Protein AF-A0A497QY37-F1 (afdb_monomer_lite)

Radius of gyration: 16.16 Å; chains: 1; bounding box: 44×31×35 Å

Secondary structure (DSSP, 8-state):
--TTSPPPSS-PPP-GGG-GGGGGG-TT--PPTT-----------SSHHHHHHHHHHHHHHHTTSTT---------TTSS-S----HHHHHH-----

Foldseek 3Di:
DCPPHPQDPDHDDDPLLQQLVCQVPDPNRPHDPPDDDDDDDDDDDPDPVVVLVVVLVCVVVLVPDPPDDDDDDDDDPPPPDPDDHDVVVSPPPPPDD

Structure (mmCIF, N/CA/C/O backbone):
data_AF-A0A497QY37-F1
#
_entry.id   AF-A0A497QY37-F1
#
loop_
_atom_site.group_PDB
_atom_site.id
_atom_site.type_symbol
_atom_site.label_atom_id
_atom_site.label_alt_id
_atom_site.label_comp_id
_atom_site.label_asym_id
_atom_site.label_entity_id
_atom_site.label_seq_id
_atom_site.pdbx_PDB_ins_code
_atom_site.Cartn_x
_atom_site.Cartn_y
_atom_site.Cartn_z
_atom_site.occupancy
_atom_site.B_iso_or_equiv
_atom_site.auth_seq_id
_atom_site.auth_comp_id
_atom_site.auth_asym_id
_atom_site.auth_atom_id
_atom_site.pdbx_PDB_model_num
ATOM 1 N N . VAL A 1 1 ? 14.394 7.914 5.113 1.00 56.09 1 VAL A N 1
ATOM 2 C CA . VAL A 1 1 ? 14.590 7.632 3.665 1.00 56.09 1 VAL A CA 1
ATOM 3 C C . VAL A 1 1 ? 15.878 8.260 3.150 1.00 56.09 1 VAL A C 1
ATOM 5 O O . VAL A 1 1 ? 16.487 7.668 2.279 1.00 56.09 1 VAL A O 1
ATOM 8 N N . TYR A 1 2 ? 16.339 9.365 3.750 1.00 54.53 2 TYR A N 1
ATOM 9 C CA . TYR A 1 2 ? 17.630 9.994 3.445 1.00 54.53 2 TYR A CA 1
ATOM 10 C C . TYR A 1 2 ? 18.484 10.152 4.714 1.00 54.53 2 TYR A C 1
ATOM 12 O O . TYR A 1 2 ? 18.899 11.250 5.062 1.00 54.53 2 TYR A O 1
ATOM 20 N N . GLU A 1 3 ? 18.692 9.072 5.473 1.00 48.47 3 GLU A N 1
ATOM 21 C CA . GLU A 1 3 ? 19.709 9.121 6.534 1.00 48.4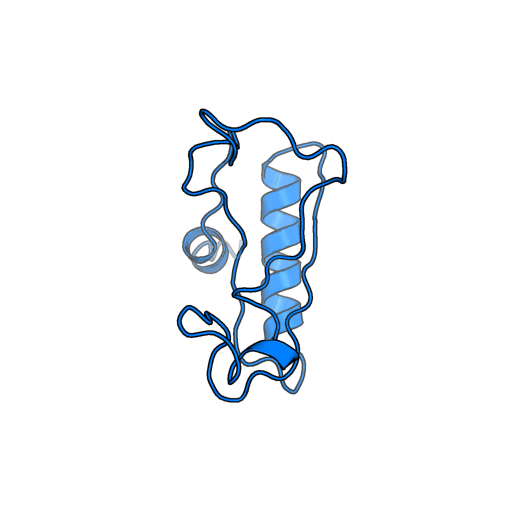7 3 GLU A CA 1
ATOM 22 C C . GLU A 1 3 ? 21.083 9.166 5.855 1.00 48.47 3 GLU A C 1
ATOM 24 O O . GLU A 1 3 ? 21.469 8.211 5.186 1.00 48.47 3 GLU A O 1
ATOM 29 N N . GLY A 1 4 ? 21.784 10.298 5.978 1.00 56.16 4 GLY A N 1
ATOM 30 C CA . GLY A 1 4 ? 23.127 10.485 5.419 1.00 56.16 4 GLY A CA 1
ATOM 31 C C . GLY A 1 4 ? 23.188 10.886 3.941 1.00 56.16 4 GLY A C 1
ATOM 32 O O . GLY A 1 4 ? 24.252 10.771 3.342 1.00 56.16 4 GLY A O 1
ATOM 33 N N . GLN A 1 5 ? 22.086 11.349 3.340 1.00 53.75 5 GLN A N 1
ATOM 34 C CA . GLN A 1 5 ? 22.066 11.839 1.954 1.00 53.75 5 GLN A CA 1
ATOM 35 C C . GLN A 1 5 ? 21.448 13.244 1.886 1.00 53.75 5 GLN A C 1
ATOM 37 O O . GLN A 1 5 ? 20.491 13.496 2.624 1.00 53.75 5 GLN A O 1
ATOM 42 N N . PRO A 1 6 ? 21.950 14.153 1.024 1.00 58.12 6 PRO A N 1
ATOM 43 C CA . PRO A 1 6 ? 21.308 15.442 0.801 1.00 58.12 6 PRO A CA 1
ATOM 44 C C . PRO A 1 6 ? 19.859 15.223 0.362 1.00 58.12 6 PRO A C 1
ATOM 46 O O . PRO A 1 6 ? 19.583 14.353 -0.469 1.00 58.12 6 PRO A O 1
ATOM 49 N N . HIS A 1 7 ? 18.929 16.001 0.916 1.00 60.06 7 HIS A N 1
ATOM 50 C CA . HIS A 1 7 ? 17.573 16.038 0.383 1.00 60.06 7 HIS A CA 1
ATOM 51 C C . HIS A 1 7 ? 17.649 16.473 -1.085 1.00 60.06 7 HIS A C 1
ATOM 53 O O . HIS A 1 7 ? 18.309 17.475 -1.368 1.00 60.06 7 HIS A O 1
ATOM 59 N N . PRO A 1 8 ? 17.039 15.729 -2.020 1.00 64.81 8 PRO A N 1
ATOM 60 C CA . PRO A 1 8 ? 17.089 16.118 -3.418 1.00 64.81 8 PRO A CA 1
ATOM 61 C C . PRO A 1 8 ? 16.391 17.479 -3.592 1.00 64.81 8 PRO A C 1
ATOM 63 O O . PRO A 1 8 ? 15.361 17.734 -2.968 1.00 64.81 8 PRO A O 1
ATOM 66 N N . GLU A 1 9 ? 16.965 18.363 -4.418 1.00 69.25 9 GLU A N 1
ATOM 67 C CA . GLU A 1 9 ? 16.392 19.692 -4.725 1.00 69.25 9 GLU A CA 1
ATOM 68 C C . GLU A 1 9 ? 14.992 19.586 -5.346 1.00 69.25 9 GLU A C 1
ATOM 70 O O . GLU A 1 9 ? 14.145 20.467 -5.215 1.00 69.25 9 GLU A O 1
ATOM 75 N N . ILE A 1 10 ? 14.753 18.459 -6.006 1.00 66.31 10 ILE A N 1
ATOM 76 C CA . ILE A 1 10 ? 13.488 18.039 -6.585 1.00 66.31 10 ILE A CA 1
ATOM 77 C C . ILE A 1 10 ? 12.914 17.001 -5.618 1.00 66.31 10 ILE A C 1
ATOM 79 O O . ILE A 1 10 ? 13.668 16.166 -5.131 1.00 66.31 10 ILE A O 1
ATOM 83 N N . GLY A 1 11 ? 11.617 17.065 -5.306 1.00 68.56 11 GLY A N 1
ATOM 84 C CA . GLY A 1 11 ? 10.970 16.236 -4.278 1.00 68.56 11 GLY A CA 1
ATOM 85 C C . GLY A 1 11 ? 11.150 14.709 -4.422 1.00 68.56 11 GLY A C 1
ATOM 86 O O . GLY A 1 11 ? 11.891 14.224 -5.277 1.00 68.56 11 GLY A O 1
ATOM 87 N N . PRO A 1 12 ? 10.468 13.900 -3.588 1.00 78.06 12 PRO A N 1
ATOM 88 C CA . PRO A 1 12 ? 10.630 12.450 -3.637 1.00 78.06 12 PRO A CA 1
ATOM 89 C C . PRO A 1 12 ? 10.377 11.929 -5.059 1.00 78.06 12 PRO A C 1
ATOM 91 O O . PRO A 1 12 ? 9.386 12.278 -5.702 1.00 78.06 12 PRO A O 1
ATOM 94 N N . THR A 1 13 ? 11.305 11.115 -5.557 1.00 85.88 13 THR A N 1
ATOM 95 C CA . THR A 1 13 ? 11.209 10.515 -6.888 1.00 85.88 13 THR A CA 1
ATOM 96 C C . THR A 1 13 ? 10.103 9.459 -6.929 1.00 85.88 13 THR A C 1
ATOM 98 O O . THR A 1 13 ? 9.571 9.035 -5.899 1.00 85.88 13 THR A O 1
ATOM 101 N N . THR A 1 14 ? 9.750 9.005 -8.134 1.00 91.50 14 THR A N 1
ATOM 102 C CA . THR A 1 14 ? 8.825 7.877 -8.280 1.00 91.50 14 THR A CA 1
ATOM 103 C C . THR A 1 14 ? 9.356 6.627 -7.573 1.00 91.50 14 THR A C 1
ATOM 105 O O . THR A 1 14 ? 10.558 6.336 -7.590 1.00 91.50 14 THR A O 1
ATOM 108 N N . ASN A 1 15 ? 8.450 5.834 -7.003 1.00 93.88 15 ASN A N 1
ATOM 109 C CA . ASN A 1 15 ? 8.774 4.521 -6.460 1.00 93.88 15 ASN A CA 1
ATOM 110 C C . ASN A 1 15 ? 8.935 3.505 -7.605 1.00 93.88 15 ASN A C 1
ATOM 112 O O . ASN A 1 15 ? 8.072 2.659 -7.843 1.00 93.88 15 ASN A O 1
ATOM 116 N N . HIS A 1 16 ? 10.041 3.636 -8.340 1.00 95.50 16 HIS A N 1
ATOM 117 C CA . HIS A 1 16 ? 10.322 2.919 -9.586 1.00 95.50 16 HIS A CA 1
ATOM 118 C C . HIS A 1 16 ? 10.231 1.392 -9.452 1.00 95.50 16 HIS A C 1
ATOM 120 O O . HIS A 1 16 ? 9.760 0.738 -10.382 1.00 95.50 16 HIS A O 1
ATOM 126 N N . GLN A 1 17 ? 10.566 0.830 -8.284 1.00 96.69 17 GLN A N 1
ATOM 127 C CA . GLN A 1 17 ? 10.421 -0.603 -7.991 1.00 96.69 17 GLN A CA 1
ATOM 128 C C . GLN A 1 17 ? 8.979 -1.105 -8.183 1.00 96.69 17 GLN A C 1
ATOM 130 O O . GLN A 1 17 ? 8.773 -2.275 -8.489 1.00 96.69 17 GLN A O 1
ATOM 135 N N . TYR A 1 18 ? 7.975 -0.239 -8.028 1.00 97.50 18 TYR A N 1
ATOM 136 C CA . TYR A 1 18 ? 6.558 -0.564 -8.203 1.00 97.50 18 TYR A CA 1
ATOM 137 C C . TYR A 1 18 ? 5.952 0.026 -9.489 1.00 97.50 18 TYR A C 1
ATOM 139 O O . TYR A 1 18 ? 4.732 0.031 -9.636 1.00 97.50 18 TYR A O 1
ATOM 147 N N . CYS A 1 19 ? 6.758 0.499 -10.445 1.00 97.81 19 CYS A N 1
ATOM 148 C CA . CYS A 1 19 ? 6.258 0.975 -11.737 1.00 97.81 19 CYS A CA 1
ATOM 149 C C . CYS A 1 19 ? 6.043 -0.195 -12.717 1.00 97.81 19 CYS A C 1
ATOM 151 O O . CYS A 1 19 ? 7.026 -0.785 -13.173 1.00 97.81 19 CYS A O 1
ATOM 153 N N . PRO A 1 20 ? 4.797 -0.508 -13.140 1.00 97.81 20 PRO A N 1
ATOM 154 C CA . PRO A 1 20 ? 4.542 -1.629 -14.054 1.00 97.81 20 PRO A CA 1
ATOM 155 C C . PRO A 1 20 ? 5.250 -1.498 -15.406 1.00 97.81 20 PRO A C 1
ATOM 157 O O . PRO A 1 20 ? 5.675 -2.491 -15.983 1.00 97.81 20 PRO A O 1
ATOM 160 N N . THR A 1 21 ? 5.436 -0.269 -15.892 1.00 97.44 21 THR A N 1
ATOM 161 C CA . THR A 1 21 ? 6.132 0.036 -17.155 1.00 97.44 21 THR A CA 1
ATOM 162 C C . THR A 1 21 ? 7.648 -0.166 -17.096 1.00 97.44 21 THR A C 1
ATOM 164 O O . THR A 1 21 ? 8.303 -0.156 -18.143 1.00 97.44 21 THR A O 1
ATOM 167 N N . LEU A 1 22 ? 8.206 -0.325 -15.891 1.00 97.19 22 LEU A N 1
ATOM 168 C CA . LEU A 1 22 ? 9.627 -0.564 -15.651 1.00 97.19 22 LEU A CA 1
ATOM 169 C C . LEU A 1 22 ? 9.932 -2.014 -15.268 1.00 97.19 22 LEU A C 1
ATOM 171 O O . LEU A 1 22 ? 11.106 -2.349 -15.193 1.00 97.19 22 LEU A O 1
ATOM 175 N N . ARG A 1 23 ? 8.920 -2.873 -15.061 1.00 96.56 23 ARG A N 1
ATOM 176 C CA . ARG A 1 23 ? 9.097 -4.241 -14.539 1.00 96.56 23 ARG A CA 1
ATOM 177 C C . ARG A 1 23 ? 10.191 -5.030 -15.257 1.00 96.56 23 ARG A C 1
ATOM 179 O O . ARG A 1 23 ? 11.049 -5.595 -14.601 1.00 96.56 23 ARG A O 1
ATOM 186 N N . ASP A 1 24 ? 10.180 -5.002 -16.586 1.00 96.50 24 ASP A N 1
ATOM 187 C CA . ASP A 1 24 ? 11.104 -5.781 -17.421 1.00 96.50 24 ASP A CA 1
ATOM 188 C C . ASP A 1 24 ? 12.355 -4.962 -17.825 1.00 96.50 24 ASP A C 1
ATOM 190 O O . ASP A 1 24 ? 13.085 -5.329 -18.741 1.00 96.50 24 ASP A O 1
ATOM 194 N N . LYS A 1 25 ? 12.574 -3.807 -17.177 1.00 97.62 25 LYS A N 1
ATOM 195 C CA . LYS A 1 25 ? 13.666 -2.854 -17.451 1.00 97.62 25 LYS A CA 1
ATOM 196 C C . LYS A 1 25 ? 14.587 -2.617 -16.249 1.00 97.62 25 LYS A C 1
ATOM 198 O O . LYS A 1 25 ? 15.591 -1.928 -16.407 1.00 97.62 25 LYS A O 1
ATOM 203 N N . ILE A 1 26 ? 14.234 -3.123 -15.067 1.00 97.12 26 ILE A N 1
ATOM 204 C CA . ILE A 1 26 ? 15.007 -2.979 -13.825 1.00 97.12 26 ILE A CA 1
ATOM 205 C C . ILE A 1 26 ? 15.095 -4.333 -13.117 1.00 97.12 26 ILE A C 1
ATOM 207 O O . ILE A 1 26 ? 14.129 -5.094 -13.112 1.00 97.12 26 ILE A O 1
ATOM 211 N N . GLU A 1 27 ? 16.238 -4.628 -12.504 1.00 96.31 27 GLU A N 1
ATOM 212 C CA . GLU A 1 27 ? 16.479 -5.922 -11.845 1.00 96.31 27 GLU A CA 1
ATOM 213 C C . GLU A 1 27 ? 15.728 -6.062 -10.513 1.00 96.31 27 GLU A C 1
ATOM 215 O O . GLU A 1 27 ? 15.354 -7.161 -10.112 1.00 96.31 27 GLU A O 1
ATOM 220 N N . ASP A 1 28 ? 15.473 -4.950 -9.825 1.00 96.69 28 ASP A N 1
ATOM 221 C CA . ASP A 1 28 ? 14.899 -4.913 -8.479 1.00 96.69 28 ASP A CA 1
ATOM 222 C C . ASP A 1 28 ? 13.388 -4.619 -8.468 1.00 96.69 28 ASP A C 1
ATOM 224 O O . ASP A 1 28 ? 12.837 -4.123 -7.474 1.00 96.69 28 ASP A O 1
ATOM 228 N N . SER A 1 29 ? 12.696 -4.928 -9.571 1.00 97.56 29 SER A N 1
ATOM 229 C CA . SER A 1 29 ? 11.253 -4.728 -9.660 1.00 97.56 29 SER A CA 1
ATOM 230 C C . SER A 1 29 ? 10.507 -5.539 -8.599 1.00 97.56 29 SER A C 1
ATOM 232 O O . SER A 1 29 ? 10.729 -6.730 -8.391 1.00 97.56 29 SER A O 1
ATOM 234 N N . LYS A 1 30 ? 9.552 -4.878 -7.948 1.00 97.19 30 LYS A N 1
ATOM 235 C CA . LYS A 1 30 ? 8.627 -5.448 -6.962 1.00 97.19 30 LYS A CA 1
ATOM 236 C C . LYS A 1 30 ? 7.206 -5.579 -7.510 1.00 97.19 30 LYS A C 1
ATOM 238 O O . LYS A 1 30 ? 6.287 -5.884 -6.747 1.00 97.19 30 LYS A O 1
ATOM 243 N N . VAL A 1 31 ? 7.003 -5.333 -8.807 1.00 97.94 31 VAL A N 1
ATOM 244 C CA . VAL A 1 31 ? 5.705 -5.484 -9.476 1.00 97.94 31 VAL A CA 1
ATOM 245 C C . VAL A 1 31 ? 5.394 -6.978 -9.615 1.00 97.94 31 VAL A C 1
ATOM 247 O O . VAL A 1 31 ? 6.127 -7.678 -10.311 1.00 97.94 31 VAL A O 1
ATOM 250 N N . PRO A 1 32 ? 4.319 -7.495 -8.992 1.00 96.25 32 PRO A N 1
ATOM 251 C CA . PRO A 1 32 ? 3.954 -8.900 -9.138 1.00 96.25 32 PRO A CA 1
ATOM 252 C C . PRO A 1 32 ? 3.590 -9.260 -10.583 1.00 96.25 32 PRO A C 1
ATOM 254 O O . PRO A 1 32 ? 3.115 -8.420 -11.354 1.00 96.25 32 PRO A O 1
ATOM 257 N N . GLU A 1 33 ? 3.744 -10.533 -10.931 1.00 94.56 33 GLU A N 1
ATOM 258 C CA . GLU A 1 33 ? 3.306 -11.053 -12.225 1.00 94.56 33 GLU A CA 1
ATOM 259 C C . GLU A 1 33 ? 1.807 -10.780 -12.466 1.00 94.56 33 GLU A C 1
ATOM 261 O O . GLU A 1 33 ? 0.991 -10.771 -11.542 1.00 94.56 33 GLU A O 1
ATOM 266 N N . GLY A 1 34 ? 1.443 -10.481 -13.717 1.00 95.25 34 GLY A N 1
ATOM 267 C CA . GLY A 1 34 ? 0.067 -10.153 -14.113 1.00 95.25 34 GLY A CA 1
ATOM 268 C C . GLY A 1 34 ? -0.424 -8.751 -13.715 1.00 95.25 34 GLY A C 1
ATOM 269 O O . GLY A 1 34 ? -1.468 -8.310 -14.204 1.00 95.25 34 GLY A O 1
ATOM 270 N N . VAL A 1 35 ? 0.318 -8.003 -12.888 1.00 97.88 35 VAL A N 1
ATOM 271 C CA . VAL A 1 35 ? -0.054 -6.639 -12.483 1.00 97.88 35 VAL A CA 1
ATOM 272 C C . VAL A 1 35 ? 0.304 -5.629 -13.575 1.00 97.88 35 VAL A C 1
ATOM 274 O O . VAL A 1 35 ? 1.449 -5.531 -14.008 1.00 97.88 35 VAL A O 1
ATOM 277 N N . ARG A 1 36 ? -0.693 -4.840 -13.998 1.00 97.56 36 ARG A N 1
ATOM 278 C CA . ARG A 1 36 ? -0.548 -3.779 -15.017 1.00 97.56 36 ARG A CA 1
ATOM 279 C C . ARG A 1 36 ? -0.696 -2.357 -14.465 1.00 97.56 36 ARG A C 1
ATOM 281 O O . ARG A 1 36 ? -0.366 -1.404 -15.158 1.00 97.56 36 ARG A O 1
ATOM 288 N N . SER A 1 37 ? -1.202 -2.207 -13.241 1.00 97.56 37 SER A N 1
ATOM 289 C CA . SER A 1 37 ? -1.400 -0.919 -12.564 1.00 97.56 37 SER A CA 1
ATOM 290 C C . SER A 1 37 ? -1.348 -1.105 -11.046 1.00 97.56 37 SER A C 1
ATOM 292 O O . SER A 1 37 ? -1.805 -2.135 -10.547 1.00 97.56 37 SER A O 1
ATOM 294 N N . ILE A 1 38 ? -0.788 -0.125 -10.329 1.00 98.06 38 ILE A N 1
ATOM 295 C CA . ILE A 1 38 ? -0.676 -0.106 -8.862 1.00 98.06 38 ILE A CA 1
ATOM 296 C C . ILE A 1 38 ? -1.084 1.290 -8.353 1.00 98.06 38 ILE A C 1
ATOM 298 O O . ILE A 1 38 ? -0.223 2.148 -8.170 1.00 98.06 38 ILE A O 1
ATOM 302 N N . PRO A 1 39 ? -2.387 1.564 -8.171 1.00 97.06 39 PRO A N 1
ATOM 303 C CA . PRO A 1 39 ? -2.841 2.802 -7.543 1.00 97.06 39 PRO A CA 1
ATOM 304 C C . PRO A 1 39 ? -2.630 2.765 -6.021 1.00 97.06 39 PRO A C 1
ATOM 306 O O . PRO A 1 39 ? -2.778 1.717 -5.389 1.00 97.06 39 PRO A O 1
ATOM 309 N N . GLU A 1 40 ? -2.344 3.923 -5.426 1.00 97.94 40 GLU A N 1
ATOM 310 C CA . GLU A 1 40 ? -2.244 4.105 -3.975 1.00 97.94 40 GLU A CA 1
ATOM 311 C C . GLU A 1 40 ? -3.394 4.983 -3.461 1.00 97.94 40 GLU A C 1
ATOM 313 O O . GLU A 1 40 ? -3.761 5.977 -4.086 1.00 97.94 40 GLU A O 1
ATOM 318 N N . ILE A 1 41 ? -3.966 4.608 -2.314 1.00 97.94 41 ILE A N 1
ATOM 319 C CA . ILE A 1 41 ? -4.974 5.401 -1.602 1.00 97.94 41 ILE A CA 1
ATOM 320 C C . ILE A 1 41 ? -4.340 5.888 -0.300 1.00 97.94 41 ILE A C 1
ATOM 322 O O . ILE A 1 41 ? -4.068 5.089 0.596 1.00 97.94 41 ILE A O 1
ATOM 326 N N . VAL A 1 42 ? -4.132 7.199 -0.193 1.00 98.00 42 VAL A N 1
ATOM 327 C CA . VAL A 1 42 ? -3.612 7.853 1.015 1.00 98.00 42 VAL A CA 1
ATOM 328 C C . VAL A 1 42 ? -4.783 8.311 1.884 1.00 98.00 42 VAL A C 1
ATOM 330 O O . VAL A 1 42 ? -5.731 8.914 1.385 1.00 98.00 42 VAL A O 1
ATOM 333 N N . ILE A 1 43 ? -4.729 8.018 3.186 1.00 98.31 43 ILE A N 1
ATOM 334 C CA . ILE A 1 43 ? -5.808 8.315 4.136 1.00 98.31 43 ILE A CA 1
ATOM 335 C C . ILE A 1 43 ? -5.247 9.114 5.312 1.00 98.31 43 ILE A C 1
ATOM 337 O O . ILE A 1 43 ? -4.402 8.615 6.054 1.00 98.31 43 ILE A O 1
ATOM 341 N N . ASN A 1 44 ? -5.790 10.314 5.518 1.00 98.19 44 ASN A N 1
ATOM 342 C CA . ASN A 1 44 ? -5.593 11.112 6.727 1.00 98.19 44 ASN A CA 1
ATOM 343 C C . ASN A 1 44 ? -6.842 11.009 7.614 1.00 98.19 44 ASN A C 1
ATOM 345 O O . ASN A 1 44 ? -7.957 10.895 7.107 1.00 98.19 44 ASN A O 1
ATOM 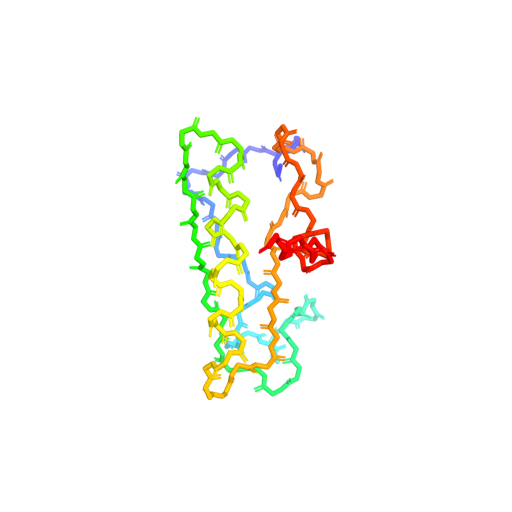349 N N . GLY A 1 45 ? -6.667 11.063 8.934 1.00 97.31 45 GLY A N 1
ATOM 350 C CA . GLY A 1 45 ? -7.768 11.005 9.896 1.00 97.31 45 GLY A CA 1
ATOM 351 C C . GLY A 1 45 ? -7.438 11.759 11.180 1.00 97.31 45 GLY A C 1
ATOM 352 O O . GLY A 1 45 ? -6.271 12.031 11.458 1.00 97.31 45 GLY A O 1
ATOM 353 N N . LEU A 1 46 ? -8.474 12.100 11.950 1.00 98.25 46 LEU A N 1
ATOM 354 C CA . LEU A 1 46 ? -8.333 12.818 13.222 1.00 98.25 46 LEU A CA 1
ATOM 355 C C . LEU A 1 46 ? -7.768 11.911 14.321 1.00 98.25 46 LEU A C 1
ATOM 357 O O . LEU A 1 46 ? -7.009 12.364 15.175 1.00 98.25 46 LEU A O 1
ATOM 361 N N . THR A 1 47 ? -8.111 10.621 14.278 1.00 97.69 47 THR A N 1
ATOM 362 C CA . THR A 1 47 ? -7.593 9.603 15.195 1.00 97.69 47 THR A CA 1
ATOM 363 C C . THR A 1 47 ? -6.986 8.418 14.444 1.00 97.69 47 THR A C 1
ATOM 365 O O . THR A 1 47 ? -7.281 8.163 13.273 1.00 97.69 47 THR A O 1
ATOM 368 N N . LEU A 1 48 ? -6.145 7.640 15.136 1.00 96.62 48 LEU A N 1
ATOM 369 C CA . LEU A 1 48 ? -5.596 6.398 14.586 1.00 96.62 48 LEU A CA 1
ATOM 370 C C . LEU A 1 48 ? -6.701 5.381 14.255 1.00 96.62 48 LEU A C 1
ATOM 372 O O . LEU A 1 48 ? -6.573 4.628 13.290 1.00 96.62 48 LEU A O 1
ATOM 376 N N . ASP A 1 49 ? -7.777 5.355 15.039 1.00 96.31 49 ASP A N 1
ATOM 377 C CA . ASP A 1 49 ? -8.885 4.427 14.826 1.00 96.31 49 ASP A CA 1
ATOM 378 C C . ASP A 1 49 ? -9.721 4.803 13.598 1.00 96.31 49 ASP A C 1
ATOM 380 O O . ASP A 1 49 ? -10.118 3.902 12.854 1.00 96.31 49 ASP A O 1
ATOM 384 N N . ASP A 1 50 ? -9.887 6.099 13.302 1.00 97.69 50 ASP A N 1
ATOM 385 C CA . ASP A 1 50 ? -10.512 6.557 12.052 1.00 97.69 50 ASP A CA 1
ATOM 386 C C . ASP A 1 50 ? -9.731 6.059 10.832 1.00 97.69 50 ASP A C 1
ATOM 388 O O . ASP A 1 50 ? -10.310 5.475 9.912 1.00 97.69 50 ASP A O 1
ATOM 392 N N . VAL A 1 51 ? -8.400 6.208 10.854 1.00 98.12 51 VAL A N 1
ATOM 393 C CA . VAL A 1 51 ? -7.519 5.737 9.773 1.00 98.12 51 VAL A CA 1
ATOM 394 C C . VAL A 1 51 ? -7.605 4.216 9.629 1.00 98.12 51 VAL A C 1
ATOM 396 O O . VAL A 1 51 ? -7.800 3.712 8.524 1.00 98.12 51 VAL A O 1
ATOM 399 N N . LYS A 1 52 ? -7.534 3.462 10.736 1.00 97.50 52 LYS A N 1
ATOM 400 C CA . LYS A 1 52 ? -7.657 1.992 10.717 1.00 97.50 52 LYS A CA 1
ATOM 401 C C . LYS A 1 52 ? -9.006 1.533 10.160 1.00 97.50 52 LYS A C 1
ATOM 403 O O . LYS A 1 52 ? -9.049 0.588 9.367 1.00 97.50 52 LYS A O 1
ATOM 408 N N . LYS A 1 53 ? -10.102 2.191 10.552 1.00 96.69 53 LYS A N 1
ATOM 409 C CA . LYS A 1 53 ? -11.456 1.897 10.061 1.00 96.69 53 LYS A CA 1
ATOM 410 C C . LYS A 1 53 ? -11.567 2.176 8.563 1.00 96.69 53 LYS A C 1
ATOM 412 O O . LYS A 1 53 ? -12.042 1.313 7.824 1.00 96.69 53 LYS A O 1
ATOM 417 N N . ALA A 1 54 ? -11.079 3.330 8.111 1.00 98.06 54 ALA A N 1
ATOM 418 C CA . ALA A 1 54 ? -11.081 3.708 6.703 1.00 98.06 54 ALA A CA 1
ATOM 419 C C . ALA A 1 54 ? -10.234 2.748 5.848 1.00 98.06 54 ALA A C 1
ATOM 421 O O . ALA A 1 54 ? -10.728 2.234 4.846 1.00 98.06 54 ALA A O 1
ATOM 422 N N . MET A 1 55 ? -9.013 2.407 6.284 1.00 98.00 55 MET A N 1
ATOM 423 C CA . MET A 1 55 ? -8.154 1.422 5.609 1.00 98.00 55 MET A CA 1
ATOM 424 C C . MET A 1 55 ? -8.824 0.047 5.497 1.00 98.00 55 MET A C 1
ATOM 426 O O . MET A 1 55 ? -8.760 -0.583 4.441 1.00 98.00 55 MET A O 1
ATOM 430 N N . ARG A 1 56 ? -9.493 -0.423 6.561 1.00 96.44 56 ARG A N 1
ATOM 431 C CA . ARG A 1 56 ? -10.220 -1.704 6.539 1.00 96.44 56 ARG A CA 1
ATOM 432 C C . ARG A 1 56 ? -11.340 -1.687 5.499 1.00 96.44 56 ARG A C 1
ATOM 434 O O . ARG A 1 56 ? -11.435 -2.624 4.710 1.00 96.44 56 ARG A O 1
ATOM 441 N N . ILE A 1 57 ? -12.169 -0.643 5.486 1.00 96.88 57 ILE A N 1
ATOM 442 C CA . ILE A 1 57 ? -13.275 -0.514 4.523 1.00 96.88 57 ILE A CA 1
ATOM 443 C C . ILE A 1 57 ? -12.728 -0.433 3.094 1.00 96.88 57 ILE A C 1
ATOM 445 O O . ILE A 1 57 ? -13.192 -1.169 2.227 1.00 96.88 57 ILE A O 1
ATOM 449 N N . ALA A 1 58 ? -11.710 0.398 2.854 1.00 97.19 58 ALA A N 1
ATOM 450 C CA . ALA A 1 58 ? -11.088 0.540 1.541 1.00 97.19 58 ALA A CA 1
ATOM 451 C C . ALA A 1 58 ? -10.531 -0.796 1.028 1.00 97.19 58 ALA A C 1
ATOM 453 O O . ALA A 1 58 ? -10.835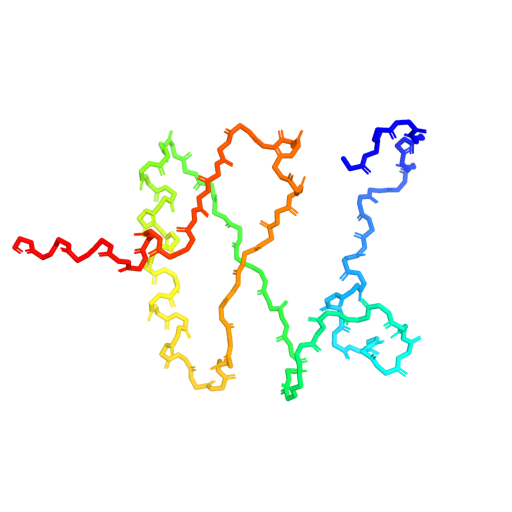 -1.189 -0.095 1.00 97.19 58 ALA A O 1
ATOM 454 N N . MET A 1 59 ? -9.793 -1.536 1.864 1.00 96.19 59 MET A N 1
ATOM 455 C CA . MET A 1 59 ? -9.243 -2.850 1.515 1.00 96.19 59 MET A CA 1
ATOM 456 C C . MET A 1 59 ? -10.337 -3.864 1.153 1.00 96.19 59 MET A C 1
ATOM 458 O O . MET A 1 59 ? -10.219 -4.539 0.133 1.00 96.19 59 MET A O 1
ATOM 462 N N . LEU A 1 60 ? -11.395 -3.972 1.966 1.00 95.62 60 LEU A N 1
ATOM 463 C CA . LEU A 1 60 ? -12.487 -4.932 1.745 1.00 95.62 60 LEU A CA 1
ATOM 464 C C . LEU A 1 60 ? -13.351 -4.587 0.526 1.00 95.62 60 LEU A C 1
ATOM 466 O O . LEU A 1 60 ? -13.909 -5.480 -0.110 1.00 95.62 60 LEU A O 1
ATOM 470 N N . THR A 1 61 ? -13.493 -3.300 0.214 1.00 96.94 61 THR A N 1
ATOM 471 C CA . THR A 1 61 ? -14.215 -2.848 -0.980 1.00 96.94 61 THR A CA 1
ATOM 472 C C . THR A 1 61 ? -13.358 -3.057 -2.223 1.00 96.94 61 THR A C 1
ATOM 474 O O . THR A 1 61 ? -13.819 -3.670 -3.182 1.00 96.94 61 THR A O 1
ATOM 477 N N . ALA A 1 62 ? -12.088 -2.642 -2.189 1.00 96.81 62 ALA A N 1
ATOM 478 C CA . ALA A 1 62 ? -11.157 -2.818 -3.299 1.00 96.81 62 ALA A CA 1
ATOM 479 C C . ALA A 1 62 ? -10.951 -4.298 -3.650 1.00 96.81 62 ALA A C 1
ATOM 481 O O . ALA A 1 62 ? -10.911 -4.639 -4.827 1.00 96.81 62 ALA A O 1
ATOM 482 N N . SER A 1 63 ? -10.909 -5.203 -2.663 1.00 96.06 63 SER A N 1
ATOM 483 C CA . SER A 1 63 ? -10.773 -6.644 -2.926 1.00 96.06 63 SER A CA 1
ATOM 484 C C . SER A 1 63 ? -11.950 -7.252 -3.698 1.00 96.06 63 SER A C 1
ATOM 486 O O . SER A 1 63 ? -11.831 -8.365 -4.198 1.00 96.06 63 SER A O 1
ATOM 488 N N . LYS A 1 64 ? -13.094 -6.560 -3.774 1.00 97.06 64 LYS A N 1
ATOM 489 C CA . LYS A 1 64 ? -14.271 -6.989 -4.547 1.00 97.06 64 LYS A CA 1
ATOM 490 C C . LYS A 1 64 ? -14.295 -6.403 -5.961 1.00 97.06 64 LYS A C 1
ATOM 492 O O . LYS A 1 64 ? -15.118 -6.818 -6.773 1.00 97.06 64 LYS A O 1
ATOM 497 N N . CYS A 1 65 ? -13.420 -5.447 -6.273 1.00 97.25 65 CYS A N 1
ATOM 498 C CA . CYS A 1 65 ? -13.340 -4.861 -7.604 1.00 97.25 65 CYS A CA 1
ATOM 499 C C . CYS A 1 65 ? -12.756 -5.873 -8.599 1.00 97.25 65 CYS A C 1
ATOM 501 O O . CYS A 1 65 ? -11.697 -6.462 -8.370 1.00 97.25 65 CYS A O 1
ATOM 503 N N . LYS A 1 66 ? -13.429 -6.052 -9.743 1.00 97.56 66 LYS A N 1
ATOM 504 C CA . LYS A 1 66 ? -12.973 -6.955 -10.807 1.00 97.56 66 LYS A CA 1
ATOM 505 C C . LYS A 1 66 ? -11.565 -6.561 -11.272 1.00 97.56 66 LYS A C 1
ATOM 507 O O . LYS A 1 66 ? -11.332 -5.416 -11.643 1.00 97.56 66 LYS A O 1
ATOM 512 N N . GLY A 1 67 ? -10.650 -7.530 -11.297 1.00 97.06 67 GLY A N 1
ATOM 513 C CA . GLY A 1 67 ? -9.271 -7.335 -11.759 1.00 97.06 67 GLY A CA 1
ATOM 514 C C . GLY A 1 67 ? -8.275 -6.912 -10.677 1.00 97.06 67 GLY A C 1
ATOM 515 O O . GLY A 1 67 ? -7.094 -6.761 -10.985 1.00 97.06 67 GLY A O 1
ATOM 516 N N . VAL A 1 68 ? -8.702 -6.756 -9.419 1.00 97.75 68 VAL A N 1
ATOM 517 C CA . VAL A 1 68 ? -7.771 -6.566 -8.299 1.00 97.75 68 VAL A CA 1
ATOM 518 C C . VAL A 1 68 ? -7.089 -7.891 -7.970 1.00 97.75 68 VAL A C 1
ATOM 520 O O . VAL A 1 68 ? -7.743 -8.862 -7.605 1.00 97.75 68 VAL A O 1
ATOM 523 N N . LEU A 1 69 ? -5.760 -7.920 -8.100 1.00 97.31 69 LEU A N 1
ATOM 524 C CA . LEU A 1 69 ? -4.947 -9.119 -7.857 1.00 97.31 69 LEU A CA 1
ATOM 525 C C . LEU A 1 69 ? -4.384 -9.177 -6.433 1.00 97.31 69 LEU A C 1
ATOM 527 O O . LEU A 1 69 ? -4.205 -10.257 -5.875 1.00 97.31 69 LEU A O 1
ATOM 531 N N . LYS A 1 70 ? -4.064 -8.021 -5.843 1.00 96.62 70 LYS A N 1
ATOM 532 C CA . LYS A 1 70 ? -3.394 -7.940 -4.543 1.00 96.62 70 LYS A CA 1
ATOM 533 C C . LYS A 1 70 ? -3.663 -6.600 -3.872 1.00 96.62 70 LYS A C 1
ATOM 535 O O . LYS A 1 70 ? -3.713 -5.573 -4.540 1.00 96.62 70 LYS A O 1
ATOM 540 N N . ILE A 1 71 ? -3.761 -6.623 -2.544 1.00 97.50 71 ILE A N 1
ATOM 541 C CA . ILE A 1 71 ? -3.712 -5.431 -1.693 1.00 97.50 71 ILE A CA 1
ATOM 542 C C . ILE A 1 71 ? -2.406 -5.459 -0.893 1.00 97.50 71 ILE A C 1
ATOM 544 O O . ILE A 1 71 ? -1.989 -6.511 -0.405 1.00 97.50 71 ILE A O 1
ATOM 548 N N . SER A 1 72 ? -1.754 -4.305 -0.779 1.00 97.31 72 SER A N 1
ATOM 549 C CA . SER A 1 72 ? -0.521 -4.102 -0.012 1.00 97.31 72 SER A CA 1
ATOM 550 C C . SER A 1 72 ? -0.545 -2.727 0.666 1.00 97.31 72 SER A C 1
ATOM 552 O O . SER A 1 72 ? -1.522 -1.992 0.539 1.00 97.31 72 SER A O 1
ATOM 554 N N . ALA A 1 73 ? 0.516 -2.387 1.396 1.00 97.56 73 ALA A N 1
ATOM 555 C CA . ALA A 1 73 ? 0.709 -1.071 1.997 1.00 97.56 73 ALA A CA 1
ATOM 556 C C . ALA A 1 73 ? 2.169 -0.612 1.860 1.00 97.56 73 ALA A C 1
ATOM 558 O O . ALA A 1 73 ? 3.100 -1.380 2.128 1.00 97.56 73 ALA A O 1
ATOM 559 N N . GLY A 1 74 ? 2.361 0.651 1.471 1.00 95.81 74 GLY A N 1
ATOM 560 C CA . GLY A 1 74 ? 3.663 1.314 1.490 1.00 95.81 74 GLY A CA 1
ATOM 561 C C . GLY A 1 74 ? 4.153 1.552 2.922 1.00 95.81 74 GLY A C 1
ATOM 562 O O . GLY A 1 74 ? 3.36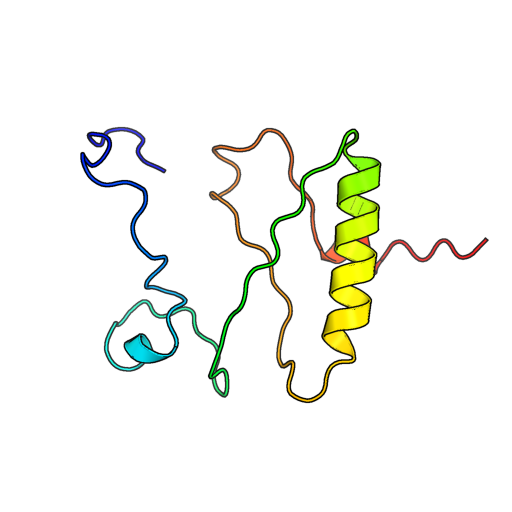4 1.788 3.836 1.00 95.81 74 GLY A O 1
ATOM 563 N N . ASN A 1 75 ? 5.464 1.457 3.143 1.00 96.00 75 ASN A N 1
ATOM 564 C CA . ASN A 1 75 ? 6.089 1.774 4.427 1.00 96.00 75 ASN A CA 1
ATOM 565 C C . ASN A 1 75 ? 7.560 2.180 4.244 1.00 96.00 75 ASN A C 1
ATOM 567 O O . ASN A 1 75 ? 8.167 1.904 3.214 1.00 96.00 75 ASN A O 1
ATOM 571 N N . PHE A 1 76 ? 8.146 2.783 5.280 1.00 93.81 76 PHE A N 1
ATOM 572 C CA . PHE A 1 76 ? 9.542 3.240 5.292 1.00 93.81 76 PHE A CA 1
ATOM 573 C C . PHE A 1 76 ? 10.443 2.363 6.177 1.00 93.81 76 PHE A C 1
ATOM 575 O O . PHE A 1 76 ? 11.258 2.874 6.946 1.00 93.81 76 PHE A O 1
ATOM 582 N N . GLY A 1 77 ? 10.229 1.042 6.171 1.00 93.12 77 GLY A N 1
ATOM 583 C CA . GLY A 1 77 ? 10.995 0.094 6.993 1.00 93.12 77 GLY A CA 1
ATOM 584 C C . GLY A 1 77 ? 10.808 0.287 8.502 1.00 93.12 77 GLY A C 1
ATOM 585 O O . GLY A 1 77 ? 11.650 -0.123 9.292 1.00 93.12 77 GLY A O 1
ATOM 586 N N . GLY A 1 78 ? 9.736 0.972 8.912 1.00 92.38 78 GLY A N 1
ATOM 587 C CA . GLY A 1 78 ? 9.471 1.302 10.313 1.00 92.38 78 GLY A CA 1
ATOM 588 C C . GLY A 1 78 ? 10.398 2.358 10.924 1.00 92.38 78 GLY A C 1
ATOM 589 O O . GLY A 1 78 ? 10.377 2.494 12.144 1.00 92.38 78 GLY A O 1
ATOM 590 N N . LYS A 1 79 ? 11.178 3.085 10.105 1.00 91.38 79 LYS A N 1
ATOM 591 C CA . LYS A 1 79 ? 12.173 4.075 10.557 1.00 91.38 79 LYS A CA 1
ATOM 592 C C . LYS A 1 79 ? 11.682 5.529 10.589 1.00 91.38 79 LYS A C 1
ATOM 594 O O . LYS A 1 79 ? 12.360 6.372 11.152 1.00 91.38 79 LYS A O 1
ATOM 599 N N . LEU A 1 80 ? 10.545 5.838 9.954 1.00 90.38 80 LEU A N 1
ATOM 600 C CA . LEU A 1 80 ? 10.082 7.225 9.775 1.00 90.38 80 LEU A CA 1
ATOM 601 C C . LEU A 1 80 ? 8.785 7.540 10.532 1.00 90.38 80 LEU A C 1
ATOM 603 O O . LEU A 1 80 ? 8.717 8.501 11.288 1.00 90.38 80 LEU A O 1
ATOM 607 N N . GLY A 1 81 ? 7.735 6.748 10.312 1.00 90.44 81 GLY A N 1
ATOM 608 C CA . GLY A 1 81 ? 6.423 6.999 10.906 1.00 90.44 81 GLY A CA 1
ATOM 609 C C . GLY A 1 81 ? 6.319 6.491 12.345 1.00 90.44 81 GLY A C 1
ATOM 610 O O . GLY A 1 81 ? 6.742 5.375 12.642 1.00 90.44 81 GLY A O 1
ATOM 611 N N . LYS A 1 82 ? 5.666 7.274 13.215 1.00 95.62 82 LYS A N 1
ATOM 612 C CA . LYS A 1 82 ? 5.314 6.867 14.590 1.00 95.62 82 LYS A CA 1
ATOM 613 C C . LYS A 1 82 ? 4.369 5.659 14.621 1.00 95.62 82 LYS A C 1
ATOM 615 O O . LYS A 1 82 ? 4.451 4.829 15.522 1.00 95.62 82 LYS A O 1
ATOM 620 N N . TYR A 1 83 ? 3.454 5.572 13.658 1.00 96.38 83 TYR A N 1
ATOM 621 C CA . TYR A 1 83 ? 2.413 4.548 13.616 1.00 96.38 83 TYR A CA 1
ATOM 622 C C . TYR A 1 83 ? 2.759 3.436 12.625 1.00 96.38 83 TYR A C 1
ATOM 624 O O . TYR A 1 83 ? 3.238 3.695 11.522 1.00 96.38 83 TYR A O 1
ATOM 632 N N . LYS A 1 84 ? 2.462 2.192 13.010 1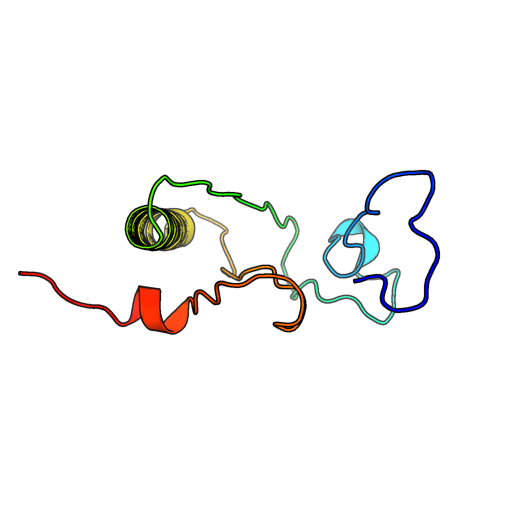.00 96.38 84 LYS A N 1
ATOM 633 C CA . LYS A 1 84 ? 2.552 0.998 12.163 1.00 96.38 84 LYS A CA 1
ATOM 634 C C . LYS A 1 84 ? 1.173 0.344 12.147 1.00 96.38 84 LYS A C 1
ATOM 636 O O . LYS A 1 84 ? 0.657 -0.020 13.200 1.00 96.38 84 LYS A O 1
ATOM 641 N N . ILE A 1 85 ? 0.550 0.264 10.974 1.00 96.88 85 ILE A N 1
ATOM 642 C CA . ILE A 1 85 ? -0.783 -0.326 10.805 1.00 96.88 85 ILE A CA 1
ATOM 643 C C . ILE A 1 85 ? -0.634 -1.595 9.968 1.00 96.88 85 ILE A C 1
ATOM 645 O O . ILE A 1 85 ? -0.384 -1.534 8.766 1.00 96.88 85 ILE A O 1
ATOM 649 N N . HIS A 1 86 ? -0.774 -2.757 10.604 1.00 96.69 86 HIS A N 1
ATOM 650 C CA . HIS A 1 86 ? -0.620 -4.044 9.934 1.00 96.69 86 HIS A CA 1
ATOM 651 C C . HIS A 1 86 ? -1.940 -4.483 9.286 1.00 96.69 86 HIS A C 1
ATOM 653 O O . HIS A 1 86 ? -2.937 -4.712 9.970 1.00 96.69 86 HIS A O 1
ATOM 659 N N . LEU A 1 87 ? -1.948 -4.667 7.958 1.00 96.44 87 LEU A N 1
ATOM 660 C CA . LEU A 1 87 ? -3.152 -5.077 7.214 1.00 96.44 87 LEU A CA 1
ATOM 661 C C . LEU A 1 87 ? -3.753 -6.396 7.724 1.00 96.44 87 LEU A C 1
ATOM 663 O O . LEU A 1 87 ? -4.971 -6.560 7.728 1.00 96.44 87 LEU A O 1
ATOM 667 N N . ARG A 1 88 ? -2.917 -7.328 8.202 1.00 94.62 88 ARG A N 1
ATOM 668 C CA . ARG A 1 88 ? -3.378 -8.609 8.758 1.00 94.62 88 ARG A CA 1
ATOM 669 C C . ARG A 1 88 ? -4.202 -8.421 10.032 1.00 94.62 88 ARG A C 1
ATOM 671 O O . ARG A 1 88 ? -5.231 -9.071 10.177 1.00 94.62 88 ARG A O 1
ATOM 678 N N . GLU A 1 89 ? -3.802 -7.503 10.910 1.00 94.69 89 GLU A N 1
ATOM 679 C CA . GLU A 1 89 ? -4.584 -7.146 12.101 1.00 94.69 89 GLU A CA 1
ATOM 680 C C . GLU A 1 89 ? -5.908 -6.489 11.705 1.00 94.69 89 GLU A C 1
ATOM 682 O O . GLU A 1 89 ? -6.958 -6.815 12.261 1.00 94.69 89 GLU A O 1
ATOM 687 N N . LEU A 1 90 ? -5.872 -5.604 10.700 1.00 93.88 90 LEU A N 1
ATOM 688 C CA . LEU A 1 90 ? -7.076 -4.970 10.172 1.00 93.88 90 LEU A CA 1
ATOM 689 C C . LEU A 1 90 ? -8.034 -5.966 9.541 1.00 93.88 90 LEU A C 1
ATOM 691 O O . LEU A 1 90 ? -9.228 -5.724 9.614 1.00 93.88 90 LEU A O 1
ATOM 695 N N . TYR A 1 91 ? -7.554 -7.048 8.929 1.00 88.12 91 TYR A N 1
ATOM 696 C CA . TYR A 1 91 ? -8.394 -8.107 8.373 1.00 88.12 91 TYR A CA 1
ATOM 697 C C . TYR A 1 91 ? -8.979 -8.997 9.481 1.00 88.12 91 TYR A C 1
ATOM 699 O O . TYR A 1 91 ? -10.195 -9.183 9.551 1.00 88.12 91 TYR A O 1
ATOM 707 N N . ASN A 1 92 ? -8.124 -9.460 10.399 1.00 83.44 92 ASN A N 1
ATOM 708 C CA . ASN A 1 92 ? -8.461 -10.445 11.431 1.00 83.44 92 ASN A CA 1
ATOM 709 C C . ASN A 1 92 ? -9.380 -9.924 12.542 1.00 83.44 92 ASN A C 1
ATOM 711 O O . ASN A 1 92 ? -9.965 -10.740 13.249 1.00 83.44 92 ASN A O 1
ATOM 715 N N . LYS A 1 93 ? -9.534 -8.603 12.720 1.00 64.44 93 LYS A N 1
ATOM 716 C CA . LYS A 1 93 ? -10.553 -8.041 13.624 1.00 64.44 93 LYS A CA 1
ATOM 717 C C . LYS A 1 93 ? -11.966 -8.308 13.082 1.00 64.44 93 LYS A C 1
ATOM 719 O O . LYS A 1 93 ? -12.641 -7.419 12.570 1.00 64.44 93 LYS A O 1
ATOM 724 N N . ILE A 1 94 ? -12.417 -9.555 13.184 1.00 53.97 94 ILE A N 1
ATOM 725 C CA . ILE A 1 94 ? -13.826 -9.936 13.159 1.00 53.97 94 ILE A CA 1
ATOM 726 C C . ILE A 1 94 ? -14.362 -9.610 14.555 1.00 53.97 94 ILE A C 1
ATOM 728 O O . ILE A 1 94 ? -14.341 -10.434 15.459 1.00 53.97 94 ILE A O 1
ATOM 732 N N . GLN A 1 95 ? -14.785 -8.365 14.751 1.00 42.38 95 GLN A N 1
ATOM 733 C CA . GLN A 1 95 ? -15.798 -8.052 15.753 1.00 42.38 95 GLN A CA 1
ATOM 734 C C . GLN A 1 95 ? -17.021 -7.584 14.983 1.00 42.38 95 GLN A C 1
ATOM 736 O O . GLN A 1 95 ? -17.210 -6.397 14.729 1.00 42.38 95 GLN A O 1
ATOM 741 N N . VAL A 1 96 ? -17.806 -8.561 14.544 1.00 39.41 96 VAL A N 1
ATOM 742 C CA . VAL A 1 96 ? -19.236 -8.336 14.384 1.00 39.41 96 VAL A CA 1
ATOM 743 C C . VAL A 1 96 ? -19.781 -8.448 15.807 1.00 39.41 96 VAL A C 1
ATOM 745 O O . VAL A 1 96 ? -19.702 -9.517 16.409 1.00 39.41 96 VAL A O 1
ATOM 748 N N . LYS A 1 97 ? -20.169 -7.308 16.382 1.00 33.34 97 LYS A N 1
ATOM 749 C CA . LYS A 1 97 ? -21.240 -7.304 17.377 1.00 33.34 97 LYS A CA 1
ATOM 750 C C . LYS A 1 97 ? -22.546 -7.548 16.638 1.00 33.34 97 LYS A C 1
ATOM 752 O O . LYS A 1 97 ? -22.659 -6.999 15.518 1.00 33.34 97 LYS A O 1
#

Sequence (97 aa):
VYEGQPHPEIGPTTNHQYCPTLRDKIED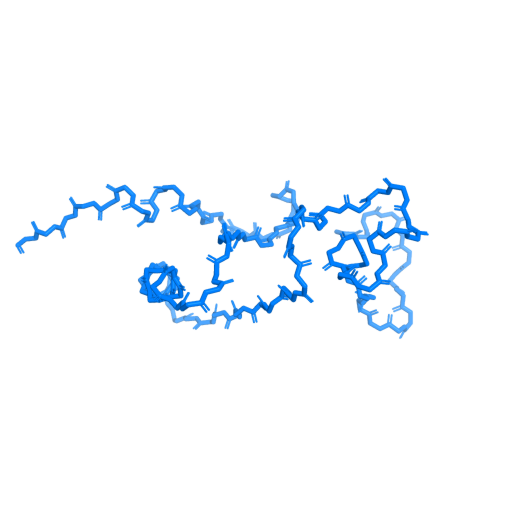SKVPEGVRSIPEIVINGLTLDDVKKAMRIAMLTASKCKGVLKISAGNFGGKLGKYKIHLRELYNKIQVK

pLDDT: mean 89.18, std 15.78, range [33.34, 98.31]